Protein AF-A0A1H2SNF2-F1 (afdb_monomer_lite)

Secondary structure (DSSP, 8-state):
-------HHHHHHHHHHHHHHHHHHHHHHHHHHHHHHHHHHHHHHTT--HHHHTTTS-HHHHHHHHHHHTT-

Sequence (72 aa):
MLLSGFNQEIYEKGLREEGWEAGIEEGRENGIKEGDLRAIRNMLDLGLSEEQISQKYSKELVEQVLQETTKI

Structure (mmCIF, N/CA/C/O backbone):
data_AF-A0A1H2SNF2-F1
#
_entry.id   AF-A0A1H2SNF2-F1
#
loop_
_atom_site.group_PDB
_atom_site.id
_atom_site.type_symbol
_atom_site.label_atom_id
_atom_site.label_alt_id
_atom_site.label_comp_id
_atom_site.label_asym_id
_atom_site.label_entity_id
_atom_site.label_seq_id
_atom_site.pdbx_PDB_ins_code
_atom_site.Cartn_x
_atom_site.Cartn_y
_atom_site.Cartn_z
_atom_site.occupancy
_atom_site.B_iso_or_equiv
_atom_site.auth_seq_id
_atom_site.auth_comp_id
_atom_site.auth_asym_id
_atom_site.auth_atom_id
_atom_site.pdbx_PDB_model_num
ATOM 1 N N . MET A 1 1 ? 42.830 12.065 -35.802 1.00 43.53 1 MET A N 1
ATOM 2 C CA . MET A 1 1 ? 42.307 11.101 -34.814 1.00 43.53 1 MET A CA 1
ATOM 3 C C . MET A 1 1 ? 40.857 10.859 -35.203 1.00 43.53 1 MET A C 1
ATOM 5 O O . MET A 1 1 ? 40.069 11.789 -35.113 1.00 43.53 1 MET A O 1
ATOM 9 N N . LEU A 1 2 ? 40.545 9.710 -35.809 1.00 46.25 2 LEU A N 1
ATOM 10 C CA . LEU A 1 2 ? 39.167 9.367 -36.173 1.00 46.25 2 LEU A CA 1
ATOM 11 C C . LEU A 1 2 ? 38.396 9.184 -34.864 1.00 46.25 2 LEU A C 1
ATOM 13 O O . LEU A 1 2 ? 38.663 8.231 -34.137 1.00 46.25 2 LEU A O 1
ATOM 17 N N . LEU A 1 3 ? 37.502 10.121 -34.543 1.00 54.81 3 LEU A N 1
ATOM 18 C CA . LEU A 1 3 ? 36.440 9.886 -33.570 1.00 54.81 3 LEU A CA 1
ATOM 19 C C . LEU A 1 3 ? 35.645 8.698 -34.111 1.00 54.81 3 LEU A C 1
ATOM 21 O O . LEU A 1 3 ? 34.924 8.830 -35.100 1.00 54.81 3 LEU A O 1
ATOM 25 N N . SER A 1 4 ? 35.893 7.522 -33.534 1.00 61.00 4 SER A N 1
ATOM 26 C CA . SER A 1 4 ? 35.154 6.291 -33.788 1.00 61.00 4 SER A CA 1
ATOM 27 C C . SER A 1 4 ? 33.668 6.623 -33.776 1.00 61.00 4 SER A C 1
ATOM 29 O O . SER A 1 4 ? 33.166 7.137 -32.775 1.00 61.00 4 SER A O 1
ATOM 31 N N . GLY A 1 5 ? 33.022 6.424 -34.926 1.00 58.72 5 GLY A N 1
ATOM 32 C CA . GLY A 1 5 ? 31.692 6.935 -35.217 1.00 58.72 5 GLY A CA 1
ATOM 33 C C . GLY A 1 5 ? 30.709 6.616 -34.102 1.00 58.72 5 GLY A C 1
ATOM 34 O O . GLY A 1 5 ? 30.598 5.470 -33.671 1.00 58.72 5 GLY A O 1
ATOM 35 N N . PHE A 1 6 ? 30.004 7.650 -33.652 1.00 61.84 6 PHE A N 1
ATOM 36 C CA . PHE A 1 6 ? 28.783 7.508 -32.881 1.00 61.84 6 PHE A CA 1
ATOM 37 C C . PHE A 1 6 ? 27.874 6.514 -33.613 1.00 61.84 6 PHE A C 1
ATOM 39 O O . PHE A 1 6 ? 27.337 6.816 -34.679 1.00 61.84 6 PHE A O 1
ATOM 46 N N . ASN A 1 7 ? 27.777 5.294 -33.086 1.00 73.19 7 ASN A N 1
ATOM 47 C CA . ASN A 1 7 ? 26.915 4.272 -33.650 1.00 73.19 7 ASN A CA 1
ATOM 48 C C . ASN A 1 7 ? 25.511 4.508 -33.097 1.00 73.19 7 ASN A C 1
ATOM 50 O O . ASN A 1 7 ? 25.141 3.977 -32.050 1.00 73.19 7 ASN A O 1
ATOM 54 N N . GLN A 1 8 ? 24.773 5.372 -33.794 1.00 72.44 8 GLN A N 1
ATOM 55 C CA . GLN A 1 8 ? 23.424 5.800 -33.437 1.00 72.44 8 GLN A CA 1
ATOM 56 C C . GLN A 1 8 ? 22.499 4.612 -33.133 1.00 72.44 8 GLN A C 1
ATOM 58 O O . GLN A 1 8 ? 21.714 4.677 -32.196 1.00 72.44 8 GLN A O 1
ATOM 63 N N . GLU A 1 9 ? 22.653 3.494 -33.846 1.00 72.69 9 GLU A N 1
ATOM 64 C CA . GLU A 1 9 ? 21.855 2.286 -33.625 1.00 72.69 9 GLU A CA 1
ATOM 65 C C . GLU A 1 9 ? 22.128 1.635 -32.256 1.00 72.69 9 GLU A C 1
ATOM 67 O O . GLU A 1 9 ? 21.202 1.157 -31.605 1.00 72.69 9 GLU A O 1
ATOM 72 N N . ILE A 1 10 ? 23.383 1.631 -31.793 1.00 70.62 10 ILE A N 1
ATOM 73 C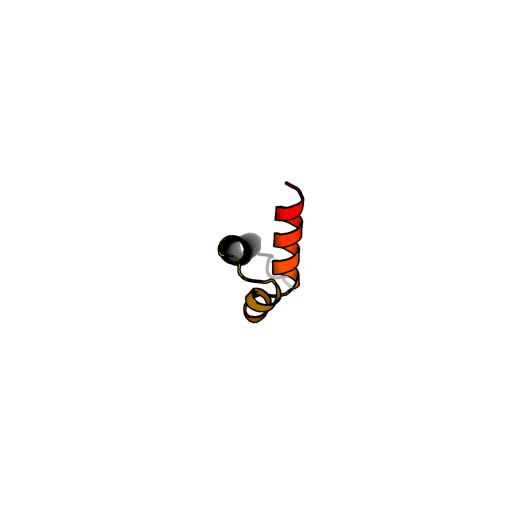 CA . ILE A 1 10 ? 23.740 1.106 -30.463 1.00 70.62 10 ILE A CA 1
ATOM 74 C C . ILE A 1 10 ? 23.197 2.033 -29.370 1.00 70.62 10 ILE A C 1
ATOM 76 O O . ILE A 1 10 ? 22.666 1.555 -28.372 1.00 70.62 10 ILE A O 1
ATOM 80 N N . TYR A 1 11 ? 23.284 3.348 -29.575 1.00 74.00 11 TYR A N 1
ATOM 81 C CA . TYR A 1 11 ? 22.771 4.339 -28.628 1.00 74.00 11 TYR A CA 1
ATOM 82 C C . TYR A 1 11 ? 21.240 4.281 -28.493 1.00 74.00 11 TYR A C 1
ATOM 84 O O . TYR A 1 11 ? 20.712 4.264 -27.385 1.00 74.00 11 TYR A O 1
ATOM 92 N N . GLU A 1 12 ? 20.517 4.181 -29.612 1.00 72.31 12 GLU A N 1
ATOM 93 C CA . GLU A 1 12 ? 19.055 4.053 -29.616 1.00 72.31 12 GLU A CA 1
ATOM 94 C C . GLU A 1 12 ? 18.576 2.725 -29.014 1.00 72.31 12 GLU A C 1
ATOM 96 O O . GLU A 1 12 ? 17.535 2.698 -28.356 1.00 72.31 12 GLU A O 1
ATOM 101 N N . LYS A 1 13 ? 19.320 1.627 -29.213 1.00 73.00 13 LYS A N 1
ATOM 102 C CA . LYS A 1 13 ? 19.034 0.346 -28.548 1.00 73.00 13 LYS A CA 1
ATOM 103 C C . LYS A 1 13 ? 19.222 0.448 -27.036 1.00 73.00 13 LYS A C 1
ATOM 105 O O . LYS A 1 13 ? 18.304 0.069 -26.318 1.00 73.00 13 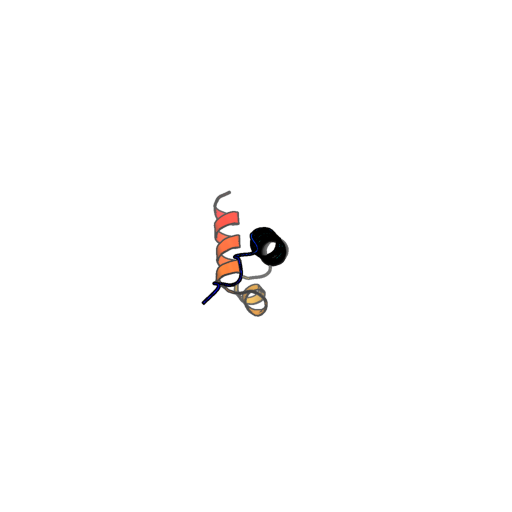LYS A O 1
ATOM 110 N N . GLY A 1 14 ? 20.326 1.041 -26.575 1.00 71.69 14 GLY A N 1
ATOM 111 C CA . GLY A 1 14 ? 20.575 1.262 -25.146 1.00 71.69 14 GLY A CA 1
ATOM 112 C C . GLY A 1 14 ? 19.481 2.099 -24.478 1.00 71.69 14 GLY A C 1
ATOM 113 O O . GLY A 1 14 ? 18.919 1.685 -23.475 1.00 71.69 14 GLY A O 1
ATOM 114 N N . LEU A 1 15 ? 19.074 3.212 -25.099 1.00 72.44 15 LEU A N 1
ATOM 115 C CA . LEU A 1 15 ? 17.970 4.047 -24.603 1.00 72.44 15 LEU A CA 1
ATOM 116 C C . LEU A 1 15 ? 16.630 3.303 -24.515 1.00 72.44 15 LEU A C 1
ATOM 118 O O . LEU A 1 15 ? 15.833 3.553 -23.611 1.00 72.44 15 LEU A O 1
ATOM 122 N N . ARG A 1 16 ? 16.346 2.410 -25.471 1.00 73.81 16 ARG A N 1
ATOM 123 C CA . ARG A 1 16 ? 15.132 1.587 -25.427 1.00 73.81 16 ARG A CA 1
ATOM 124 C C . ARG A 1 16 ? 15.211 0.556 -24.313 1.00 73.81 16 ARG A C 1
ATOM 126 O O . ARG A 1 16 ? 14.231 0.404 -23.601 1.00 73.81 16 ARG A O 1
ATOM 133 N N . GLU A 1 17 ? 16.336 -0.129 -24.159 1.00 75.38 17 GLU A N 1
ATOM 134 C CA . GLU A 1 17 ? 16.529 -1.115 -23.092 1.00 75.38 17 GLU A CA 1
ATOM 135 C C . GLU A 1 17 ? 16.406 -0.460 -21.709 1.00 75.38 17 GLU A C 1
ATOM 137 O O . GLU A 1 17 ? 15.604 -0.918 -20.899 1.00 75.38 17 GLU A O 1
ATOM 142 N N . GLU A 1 18 ? 17.065 0.683 -21.493 1.00 73.06 18 GLU A N 1
ATOM 143 C CA . GLU A 1 18 ? 16.944 1.478 -20.262 1.00 73.06 18 GLU A CA 1
ATOM 144 C C . GLU A 1 18 ? 15.492 1.903 -19.990 1.00 73.06 18 GLU A C 1
ATOM 146 O O . GLU A 1 18 ? 15.003 1.790 -18.867 1.00 73.06 18 GLU A O 1
ATOM 151 N N . GLY A 1 19 ? 14.765 2.352 -21.020 1.00 78.69 19 GLY A N 1
ATOM 152 C CA . GLY A 1 19 ? 13.357 2.729 -20.885 1.00 78.69 19 GLY A CA 1
ATOM 153 C C . GLY A 1 19 ? 12.435 1.550 -20.556 1.00 78.69 19 GLY A C 1
ATOM 154 O O . GLY A 1 19 ? 11.469 1.709 -19.809 1.00 78.69 19 GLY A O 1
ATOM 155 N N . TRP A 1 20 ? 12.723 0.363 -21.091 1.00 77.25 20 TRP A N 1
ATOM 156 C CA . TRP A 1 20 ? 11.970 -0.855 -20.786 1.00 77.25 20 TRP A CA 1
ATOM 157 C C . TRP A 1 20 ? 12.231 -1.340 -19.361 1.00 77.25 20 TRP A C 1
ATOM 159 O O . TRP A 1 20 ? 11.279 -1.673 -18.656 1.00 77.25 20 TRP A O 1
ATOM 169 N N . GLU A 1 21 ? 13.490 -1.350 -18.920 1.00 83.81 21 GLU A N 1
ATOM 170 C CA . GLU A 1 21 ? 13.848 -1.709 -17.545 1.00 83.81 21 GLU A CA 1
ATOM 171 C C . GLU A 1 21 ? 13.237 -0.734 -16.536 1.00 83.81 21 GLU A C 1
ATOM 173 O O . GLU A 1 21 ? 12.612 -1.174 -15.570 1.00 83.81 21 GLU A O 1
ATOM 178 N N . ALA A 1 22 ? 13.320 0.574 -16.800 1.00 83.25 22 ALA A N 1
ATOM 179 C CA . ALA A 1 22 ? 12.696 1.593 -15.959 1.00 83.25 22 ALA A CA 1
ATOM 180 C C . ALA A 1 22 ? 11.173 1.406 -15.861 1.00 83.25 22 ALA A C 1
ATOM 182 O O . ALA A 1 22 ? 10.616 1.469 -14.768 1.00 83.25 22 ALA A O 1
ATOM 183 N N . GLY A 1 23 ? 10.499 1.115 -16.979 1.00 83.81 23 GLY A N 1
ATOM 184 C CA . GLY A 1 23 ? 9.055 0.868 -16.986 1.00 83.81 23 GLY A CA 1
ATOM 185 C C . GLY A 1 23 ? 8.646 -0.407 -16.237 1.00 83.81 23 GLY A C 1
ATOM 186 O O . GLY A 1 23 ? 7.608 -0.429 -15.573 1.00 83.81 23 GLY A O 1
ATOM 187 N N . ILE A 1 24 ? 9.454 -1.470 -16.313 1.00 86.81 24 ILE A N 1
ATOM 188 C CA . ILE A 1 24 ? 9.226 -2.703 -15.544 1.00 86.81 24 ILE A CA 1
ATOM 189 C C . ILE A 1 24 ? 9.392 -2.433 -14.049 1.00 86.81 24 ILE A C 1
ATOM 191 O O . ILE A 1 24 ? 8.556 -2.876 -13.258 1.00 86.81 24 ILE A O 1
ATOM 195 N N . GLU A 1 25 ? 10.439 -1.707 -13.665 1.00 88.12 25 GLU A N 1
ATOM 196 C CA . GLU A 1 25 ? 10.713 -1.399 -12.265 1.00 88.12 25 GLU A CA 1
ATOM 197 C C . GLU A 1 25 ? 9.626 -0.497 -11.670 1.00 88.12 25 GLU A C 1
ATOM 199 O O . GLU A 1 25 ? 9.069 -0.822 -10.622 1.00 88.12 25 GLU A O 1
ATOM 204 N N . GLU A 1 26 ? 9.215 0.549 -12.391 1.00 86.56 26 GLU A N 1
ATOM 205 C CA . GLU A 1 26 ? 8.100 1.412 -11.991 1.00 86.56 26 GLU A CA 1
ATOM 206 C C . GLU A 1 26 ? 6.795 0.610 -11.845 1.00 86.56 26 GLU A C 1
ATOM 208 O O . GLU A 1 26 ? 6.065 0.745 -10.859 1.00 86.56 26 GLU A O 1
ATOM 213 N N . GLY A 1 27 ? 6.498 -0.279 -12.799 1.00 89.00 27 GLY A N 1
ATOM 214 C CA . GLY A 1 27 ? 5.324 -1.149 -12.734 1.00 89.00 27 GLY A CA 1
ATOM 215 C C . GLY A 1 27 ? 5.350 -2.090 -11.527 1.00 89.00 27 GLY A C 1
ATOM 216 O O . GLY A 1 27 ? 4.323 -2.303 -10.875 1.00 89.00 27 GLY A O 1
ATOM 217 N N . ARG A 1 28 ? 6.527 -2.630 -11.196 1.00 89.50 28 ARG A N 1
ATOM 218 C CA . ARG A 1 28 ? 6.742 -3.500 -10.036 1.00 89.50 28 ARG A CA 1
ATOM 219 C C . ARG A 1 28 ? 6.539 -2.739 -8.726 1.00 89.50 28 ARG A C 1
ATOM 221 O O . ARG A 1 28 ? 5.825 -3.233 -7.853 1.00 89.50 28 ARG A O 1
ATOM 228 N N . GLU A 1 29 ? 7.130 -1.554 -8.591 1.00 90.19 29 GLU A N 1
ATOM 229 C CA . GLU A 1 29 ? 6.984 -0.706 -7.402 1.00 90.19 29 GLU A CA 1
ATOM 230 C C . GLU A 1 29 ? 5.530 -0.278 -7.187 1.00 90.19 29 GLU A C 1
ATOM 232 O O . GLU A 1 29 ? 4.990 -0.446 -6.090 1.00 90.19 29 GLU A O 1
ATOM 237 N N . ASN A 1 30 ? 4.859 0.181 -8.247 1.00 88.88 30 ASN A N 1
ATOM 238 C CA . ASN A 1 30 ? 3.447 0.557 -8.192 1.00 88.88 30 ASN A CA 1
ATOM 239 C C . ASN A 1 30 ? 2.552 -0.635 -7.824 1.00 88.88 30 ASN A C 1
ATOM 241 O O . ASN A 1 30 ? 1.638 -0.496 -7.010 1.00 88.88 30 ASN A O 1
ATOM 245 N N . GLY A 1 31 ? 2.829 -1.820 -8.377 1.00 89.75 31 GLY A N 1
ATOM 246 C CA . GLY A 1 31 ? 2.080 -3.039 -8.071 1.00 89.75 31 GLY A CA 1
ATOM 247 C C . GLY A 1 31 ? 2.211 -3.475 -6.610 1.00 89.75 31 GLY A C 1
ATOM 248 O O . GLY A 1 31 ? 1.214 -3.848 -5.989 1.00 89.75 31 GLY A O 1
ATOM 249 N N . ILE A 1 32 ? 3.419 -3.394 -6.043 1.00 91.12 32 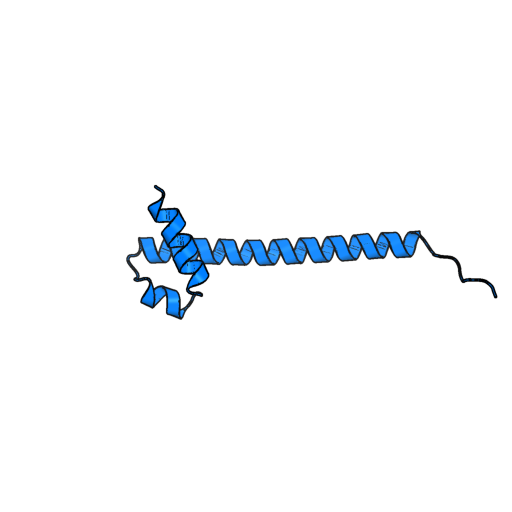ILE A N 1
ATOM 250 C CA . ILE A 1 32 ? 3.654 -3.686 -4.621 1.00 91.12 32 ILE A CA 1
ATOM 251 C C . ILE A 1 32 ? 2.917 -2.670 -3.750 1.00 91.12 32 ILE A C 1
ATOM 253 O O . ILE A 1 32 ? 2.170 -3.068 -2.857 1.00 91.12 32 ILE A O 1
ATOM 257 N N . LYS A 1 33 ? 3.054 -1.374 -4.055 1.00 91.56 33 LYS A N 1
ATOM 258 C CA . LYS A 1 33 ? 2.409 -0.305 -3.289 1.00 91.56 33 LYS A CA 1
ATOM 259 C C . LYS A 1 33 ? 0.886 -0.446 -3.276 1.00 91.56 33 LYS A C 1
ATOM 261 O O . LYS A 1 33 ? 0.279 -0.360 -2.213 1.00 91.56 33 LYS A O 1
ATOM 266 N N . GLU A 1 34 ? 0.258 -0.710 -4.421 1.00 92.19 34 GLU A N 1
ATOM 267 C CA . GLU A 1 34 ? -1.196 -0.914 -4.483 1.00 92.19 34 GLU A CA 1
ATOM 268 C C . GLU A 1 34 ? -1.630 -2.177 -3.719 1.00 92.19 34 GLU A C 1
ATOM 270 O O . GLU A 1 34 ? -2.666 -2.185 -3.048 1.00 92.19 34 GLU A O 1
ATOM 275 N N . GLY A 1 35 ? -0.821 -3.240 -3.774 1.00 94.00 35 GLY A N 1
ATOM 276 C CA . GLY A 1 35 ? -1.032 -4.454 -2.986 1.00 94.00 35 GLY A CA 1
ATOM 277 C C . GLY A 1 35 ? -1.020 -4.184 -1.480 1.00 94.00 35 GLY A C 1
ATOM 278 O O . GLY A 1 35 ? -1.916 -4.645 -0.766 1.00 94.00 35 GLY A O 1
ATOM 279 N N . ASP A 1 36 ? -0.059 -3.389 -1.015 1.00 94.81 36 ASP A N 1
ATOM 280 C CA . ASP A 1 36 ? 0.070 -2.996 0.387 1.00 94.81 36 ASP A CA 1
ATOM 281 C C . ASP A 1 36 ? -1.102 -2.115 0.837 1.00 94.81 36 ASP A C 1
ATOM 283 O O . ASP A 1 36 ? -1.719 -2.399 1.865 1.00 94.81 36 ASP A O 1
ATOM 287 N N . LEU A 1 37 ? -1.493 -1.118 0.036 1.00 94.50 37 LEU A N 1
ATOM 288 C CA . LEU A 1 37 ? -2.660 -0.272 0.320 1.00 94.50 37 LEU A CA 1
ATOM 289 C C . LEU A 1 37 ? -3.946 -1.102 0.426 1.00 94.50 37 LEU A C 1
ATOM 291 O O . LEU A 1 37 ? -4.735 -0.925 1.357 1.00 94.50 37 LEU A O 1
ATOM 295 N N . ARG A 1 38 ? -4.159 -2.055 -0.490 1.00 94.88 38 ARG A N 1
ATOM 296 C CA . ARG A 1 38 ? -5.309 -2.969 -0.429 1.00 94.88 38 ARG A CA 1
ATOM 297 C C . ARG A 1 38 ? -5.269 -3.854 0.819 1.00 94.88 38 ARG A C 1
ATOM 299 O O . ARG A 1 38 ? -6.310 -4.069 1.437 1.00 94.88 38 ARG A O 1
ATOM 306 N N . ALA A 1 39 ? -4.103 -4.375 1.193 1.00 95.62 39 ALA A N 1
ATOM 307 C CA . ALA A 1 39 ? -3.962 -5.188 2.396 1.00 95.62 39 ALA A CA 1
ATOM 308 C C . ALA A 1 39 ? -4.288 -4.385 3.665 1.00 95.62 39 ALA A C 1
ATOM 310 O O . ALA A 1 39 ? -5.010 -4.891 4.523 1.00 95.62 39 ALA A O 1
ATOM 311 N N . ILE A 1 40 ? -3.824 -3.135 3.753 1.00 95.31 40 ILE A N 1
ATOM 312 C CA . ILE A 1 40 ? -4.133 -2.217 4.858 1.00 95.31 40 ILE A CA 1
ATOM 313 C C . ILE A 1 40 ? -5.642 -1.950 4.939 1.00 95.31 40 ILE A C 1
ATOM 315 O O . ILE A 1 40 ? -6.214 -2.109 6.015 1.00 95.31 40 ILE A O 1
ATOM 319 N N . ARG A 1 41 ? -6.306 -1.627 3.816 1.00 94.44 41 ARG A N 1
ATOM 320 C CA . ARG A 1 41 ? -7.774 -1.442 3.767 1.00 94.44 41 ARG A CA 1
ATOM 321 C C . ARG A 1 41 ? -8.509 -2.667 4.312 1.00 94.44 41 ARG A C 1
ATOM 323 O O . ARG A 1 41 ? -9.311 -2.542 5.227 1.00 94.44 41 ARG A O 1
ATOM 330 N N . ASN A 1 42 ? -8.146 -3.861 3.840 1.00 95.19 42 ASN A N 1
ATOM 331 C CA . ASN A 1 42 ? -8.752 -5.104 4.317 1.00 95.19 42 ASN A CA 1
ATOM 332 C C . ASN A 1 42 ? -8.523 -5.335 5.822 1.00 95.19 42 ASN A C 1
ATOM 334 O O . ASN A 1 42 ? -9.392 -5.872 6.498 1.00 95.19 42 ASN A O 1
ATOM 338 N N . MET A 1 43 ? -7.355 -4.971 6.360 1.00 95.31 43 MET A N 1
ATOM 339 C CA . MET A 1 43 ? -7.081 -5.088 7.797 1.00 95.31 43 MET A CA 1
ATOM 340 C C . MET A 1 43 ? -7.931 -4.116 8.622 1.00 95.31 43 MET A C 1
ATOM 342 O O . MET A 1 43 ? -8.452 -4.513 9.664 1.00 95.31 43 MET A O 1
ATOM 346 N N . LEU A 1 44 ? -8.113 -2.882 8.146 1.00 92.88 44 LEU A N 1
ATOM 347 C CA . LEU A 1 44 ? -9.018 -1.911 8.767 1.00 92.88 44 LEU A CA 1
ATOM 348 C C . LEU A 1 44 ? -10.472 -2.400 8.728 1.00 92.88 44 LEU A C 1
ATOM 350 O O . LEU A 1 44 ? -11.152 -2.351 9.749 1.00 92.88 44 LEU A O 1
ATOM 354 N 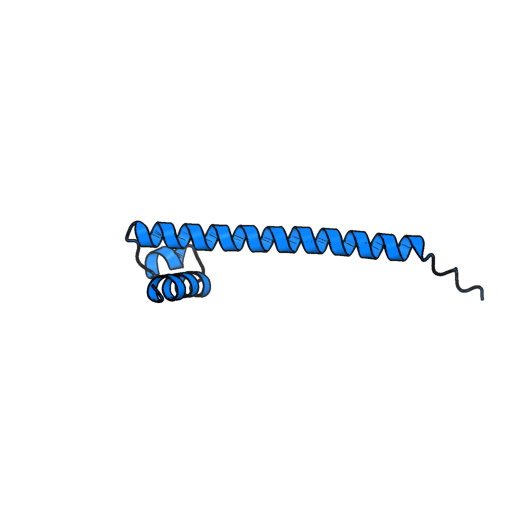N . ASP A 1 45 ? -10.919 -2.959 7.600 1.00 93.25 45 ASP A N 1
ATOM 355 C CA . ASP A 1 45 ? -12.262 -3.540 7.450 1.00 93.25 45 ASP A CA 1
ATOM 356 C C . ASP A 1 45 ? -12.498 -4.732 8.396 1.00 93.25 45 ASP A C 1
ATOM 358 O O . ASP A 1 45 ? -13.614 -4.964 8.861 1.00 93.25 45 ASP A O 1
ATOM 362 N N . LEU A 1 46 ? -11.439 -5.480 8.722 1.00 95.56 46 LEU A N 1
ATOM 363 C CA . LEU A 1 46 ? -11.457 -6.550 9.726 1.00 95.56 46 LEU A CA 1
ATOM 364 C C . LEU A 1 46 ? -11.392 -6.029 11.175 1.00 95.56 46 LEU A C 1
ATOM 366 O O . LEU A 1 46 ? -11.447 -6.830 12.110 1.00 95.56 46 LEU A O 1
ATOM 370 N N . GLY A 1 47 ? -11.290 -4.713 11.375 1.00 94.38 47 GLY A N 1
ATOM 371 C CA . GLY A 1 47 ? -11.296 -4.060 12.682 1.00 94.38 47 GLY A CA 1
ATOM 372 C C . GLY A 1 47 ? -9.938 -3.999 13.383 1.00 94.38 47 GLY A C 1
ATOM 373 O O . GLY A 1 47 ? -9.903 -3.803 14.599 1.00 94.38 47 GLY A O 1
ATOM 374 N N . LEU A 1 48 ? -8.825 -4.186 12.664 1.00 95.56 48 LEU A N 1
ATOM 375 C CA . LEU A 1 48 ? -7.489 -3.994 13.237 1.00 95.56 48 LEU A CA 1
ATOM 376 C C . LEU A 1 48 ? -7.215 -2.502 13.469 1.00 95.56 48 LEU A C 1
ATOM 378 O O . LEU A 1 48 ? -7.635 -1.652 12.685 1.00 95.56 48 LEU A O 1
ATOM 382 N N . SER A 1 49 ? -6.471 -2.186 14.533 1.00 93.56 49 SER A N 1
ATOM 383 C CA . SER A 1 49 ? -6.081 -0.805 14.832 1.00 93.56 49 SER A CA 1
ATOM 384 C C . SER A 1 49 ? -4.886 -0.336 14.000 1.00 93.56 49 SER A C 1
ATOM 386 O O . SER A 1 49 ? -4.067 -1.137 13.539 1.00 93.56 49 SER A O 1
ATOM 388 N N . GLU A 1 50 ? -4.739 0.984 13.882 1.00 91.88 50 GLU A N 1
ATOM 389 C CA . GLU A 1 50 ? -3.578 1.626 13.259 1.00 91.88 50 GLU A CA 1
ATOM 390 C C . GLU A 1 50 ? -2.255 1.123 13.860 1.00 91.88 50 GLU A C 1
ATOM 392 O O . GLU A 1 50 ? -1.343 0.765 13.112 1.00 91.88 50 GLU A O 1
ATOM 397 N N . GLU A 1 51 ? -2.153 1.005 15.191 1.00 93.50 51 GLU A N 1
ATOM 398 C CA . GLU A 1 51 ? -0.967 0.451 15.854 1.00 93.50 51 GLU A CA 1
ATOM 399 C C . GLU A 1 51 ? -0.636 -0.975 15.407 1.00 93.50 51 GLU A C 1
ATOM 401 O O . GLU A 1 51 ? 0.539 -1.290 15.232 1.00 93.50 51 GLU A O 1
ATOM 406 N N . GLN A 1 52 ? -1.635 -1.847 15.231 1.00 94.00 52 GLN A N 1
ATOM 407 C CA . GLN A 1 52 ? -1.407 -3.237 14.822 1.00 94.00 52 GLN A CA 1
ATOM 408 C C . GLN A 1 52 ? -0.920 -3.315 13.375 1.00 94.00 52 GLN A C 1
ATOM 410 O O . GLN A 1 52 ? 0.005 -4.066 13.067 1.00 94.00 52 GLN A O 1
ATOM 415 N N . ILE A 1 53 ? -1.513 -2.516 12.490 1.00 94.81 53 ILE A N 1
ATOM 416 C CA . ILE A 1 53 ? -1.139 -2.478 11.074 1.00 94.81 53 ILE A CA 1
ATOM 417 C C . ILE A 1 53 ? 0.254 -1.851 10.908 1.00 94.81 53 ILE A C 1
ATOM 419 O O . ILE A 1 53 ? 1.069 -2.360 10.134 1.00 94.81 53 ILE A O 1
ATOM 423 N N . SER A 1 54 ? 0.574 -0.829 11.707 1.00 93.69 54 SER A N 1
ATOM 424 C CA . SER A 1 54 ? 1.875 -0.143 11.721 1.00 93.69 54 SER A CA 1
ATOM 425 C C . SER A 1 54 ? 3.045 -1.016 12.199 1.00 93.69 54 SER A C 1
ATOM 427 O O . SER A 1 54 ? 4.200 -0.614 12.085 1.00 93.69 54 SER A O 1
ATOM 429 N N . GLN A 1 55 ? 2.784 -2.217 12.733 1.00 94.38 55 GLN A N 1
ATOM 430 C CA . GLN A 1 55 ? 3.838 -3.208 12.997 1.00 94.38 55 GLN A CA 1
ATOM 431 C C . GLN A 1 55 ? 4.340 -3.881 11.715 1.00 94.38 55 GLN A C 1
ATOM 433 O O . GLN A 1 55 ? 5.462 -4.384 11.687 1.00 94.38 55 GLN A O 1
ATOM 438 N N . LYS A 1 56 ? 3.505 -3.926 10.669 1.00 94.00 56 LYS A N 1
ATOM 439 C CA . LYS A 1 56 ? 3.804 -4.596 9.398 1.00 94.00 56 LYS A CA 1
ATOM 440 C C . LYS A 1 56 ? 4.015 -3.614 8.246 1.00 94.00 56 LYS A C 1
ATOM 442 O O . LYS A 1 56 ? 4.813 -3.901 7.359 1.00 94.00 56 LYS A O 1
ATOM 447 N N . TYR A 1 57 ? 3.319 -2.482 8.265 1.00 94.12 57 TYR A N 1
ATOM 448 C CA . TYR A 1 57 ? 3.374 -1.453 7.229 1.00 94.12 57 TYR A CA 1
ATOM 449 C C . TYR A 1 57 ? 3.899 -0.133 7.790 1.00 94.12 57 TYR A C 1
ATOM 451 O O . TYR A 1 57 ? 3.818 0.118 8.991 1.00 94.12 57 TYR A O 1
ATOM 459 N N . SER A 1 58 ? 4.452 0.721 6.925 1.00 92.75 58 SER A N 1
ATOM 460 C CA . SER A 1 58 ? 4.901 2.050 7.342 1.00 92.75 58 SER A CA 1
ATOM 461 C C . SER A 1 58 ? 3.712 2.924 7.744 1.00 92.75 58 SER A C 1
ATOM 463 O O . SER A 1 58 ? 2.638 2.842 7.146 1.00 92.75 58 SER A O 1
ATOM 465 N N . LYS A 1 59 ? 3.923 3.809 8.726 1.00 92.50 59 LYS A N 1
ATOM 466 C CA . LYS A 1 59 ? 2.895 4.765 9.164 1.00 92.50 59 LYS A CA 1
ATOM 467 C C . LYS A 1 59 ? 2.358 5.612 8.013 1.00 92.50 59 LYS A C 1
ATOM 469 O O . LYS A 1 59 ? 1.158 5.800 7.920 1.00 92.50 59 LYS A O 1
ATOM 474 N N . GLU A 1 60 ? 3.225 6.033 7.094 1.00 92.19 60 GLU A N 1
ATOM 475 C CA . GLU A 1 60 ? 2.841 6.813 5.910 1.00 92.19 60 GLU A CA 1
ATOM 476 C C . GLU A 1 60 ? 1.805 6.092 5.035 1.00 92.19 60 GLU A C 1
ATOM 478 O O . GLU A 1 60 ? 0.840 6.711 4.595 1.00 92.19 60 GLU A O 1
ATOM 483 N N . LEU A 1 61 ? 1.964 4.782 4.805 1.00 91.50 61 LEU A N 1
ATOM 484 C CA . LEU A 1 61 ? 0.997 4.003 4.024 1.00 91.50 61 LEU A CA 1
ATOM 485 C C . LEU A 1 61 ? -0.324 3.824 4.774 1.00 91.50 61 LEU A C 1
ATOM 487 O O . LEU A 1 61 ? -1.391 3.882 4.162 1.00 91.50 61 LEU A O 1
ATOM 491 N N . VAL A 1 62 ? -0.264 3.618 6.091 1.00 93.12 62 VAL A N 1
ATOM 492 C CA . VAL A 1 62 ? -1.467 3.473 6.918 1.00 93.12 62 VAL A CA 1
ATOM 493 C C . VAL A 1 62 ? -2.245 4.790 6.972 1.00 93.12 62 VAL A C 1
ATOM 495 O O . VAL A 1 62 ? -3.447 4.796 6.712 1.00 93.12 62 VAL A O 1
ATOM 498 N N . GLU A 1 63 ? -1.562 5.913 7.201 1.00 93.00 63 GLU A N 1
ATOM 499 C CA . GLU A 1 63 ? -2.148 7.256 7.161 1.00 93.00 63 GLU A CA 1
ATOM 500 C C . GLU A 1 63 ? -2.746 7.578 5.789 1.00 93.00 63 GLU A C 1
ATOM 502 O 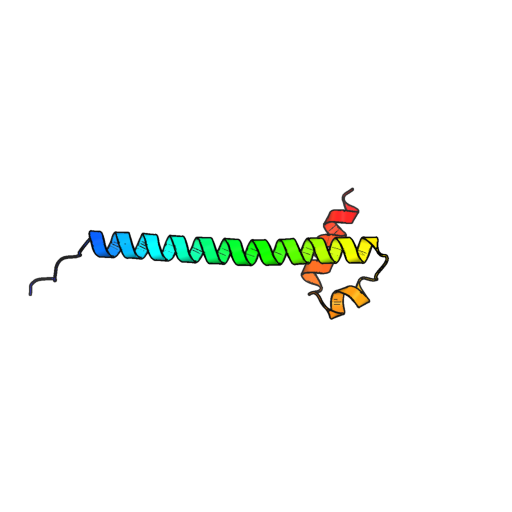O . GLU A 1 63 ? -3.847 8.127 5.721 1.00 93.00 63 GLU A O 1
ATOM 507 N N . GLN A 1 64 ? -2.068 7.207 4.695 1.00 92.69 64 GLN A N 1
ATO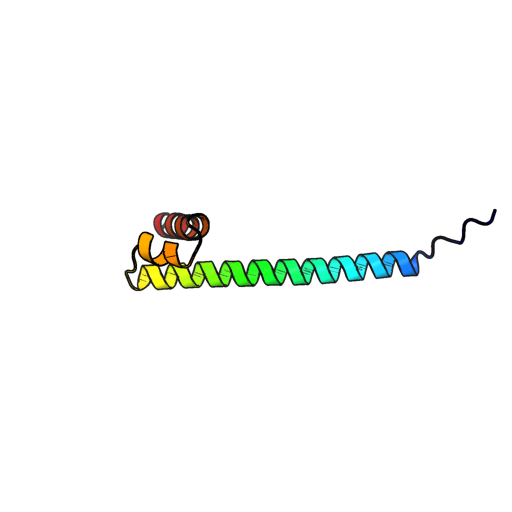M 508 C CA . GLN A 1 64 ? -2.597 7.397 3.344 1.00 92.69 64 GLN A CA 1
ATOM 509 C C . GLN A 1 64 ? -3.963 6.711 3.191 1.00 92.69 64 GLN A C 1
ATOM 511 O O . GLN A 1 64 ? -4.922 7.343 2.745 1.00 92.69 64 GLN A O 1
ATOM 516 N N . VAL A 1 65 ? -4.073 5.443 3.600 1.00 92.50 65 VAL A N 1
ATOM 517 C CA . VAL A 1 65 ? -5.340 4.705 3.520 1.00 92.50 65 VAL A CA 1
ATOM 518 C C . VAL A 1 65 ? -6.410 5.338 4.408 1.00 92.50 65 VAL A C 1
ATOM 520 O O . VAL A 1 65 ? -7.533 5.529 3.949 1.00 92.50 65 VAL A O 1
ATOM 523 N N . LEU A 1 66 ? -6.071 5.714 5.644 1.00 89.69 66 LEU A N 1
ATOM 524 C CA . LEU A 1 66 ? -7.014 6.348 6.571 1.00 89.69 66 LEU A CA 1
ATOM 525 C C . LEU A 1 66 ? -7.559 7.678 6.024 1.00 89.69 66 LEU A C 1
ATOM 527 O O . LEU A 1 66 ? -8.751 7.973 6.153 1.00 89.69 66 LEU A O 1
ATOM 531 N N . GLN A 1 67 ? -6.714 8.483 5.375 1.00 89.94 67 GLN A N 1
ATOM 532 C CA . GLN A 1 67 ? -7.137 9.725 4.725 1.00 89.94 67 GLN A CA 1
ATOM 533 C C . GLN A 1 67 ? -8.048 9.481 3.518 1.00 89.94 67 GLN A C 1
ATOM 535 O O . GLN A 1 67 ? -8.933 10.294 3.252 1.00 89.94 67 GLN A O 1
ATOM 540 N N . GLU A 1 68 ? -7.844 8.393 2.777 1.00 85.56 68 GLU A N 1
ATOM 541 C CA . GLU A 1 68 ? -8.706 8.011 1.656 1.00 85.56 68 GLU A CA 1
ATOM 542 C C . GLU A 1 68 ? -10.073 7.509 2.139 1.00 85.56 68 GLU A C 1
ATOM 544 O O . GLU A 1 68 ? -11.094 7.922 1.591 1.00 85.56 68 GLU A O 1
ATOM 549 N N . THR A 1 69 ? -10.118 6.687 3.194 1.00 75.94 69 THR A N 1
ATOM 550 C CA . THR A 1 69 ? -11.376 6.148 3.741 1.00 75.94 69 THR A CA 1
ATOM 551 C C . THR A 1 69 ? -12.227 7.203 4.444 1.00 75.94 69 THR A C 1
ATOM 553 O O . THR A 1 69 ? -13.445 7.091 4.448 1.00 75.94 69 THR A O 1
ATOM 556 N N . THR A 1 70 ? -11.610 8.243 5.017 1.00 70.69 70 THR A N 1
ATOM 557 C CA . THR A 1 70 ? -12.321 9.319 5.744 1.00 70.69 70 THR A CA 1
ATOM 558 C C . THR A 1 70 ? -12.924 10.382 4.812 1.00 70.69 70 THR A C 1
ATOM 560 O O . THR A 1 70 ? -13.731 11.202 5.240 1.00 70.69 70 THR A O 1
ATOM 563 N N . LYS A 1 71 ? -12.535 10.407 3.530 1.00 61.44 71 LYS A N 1
ATOM 564 C CA . LYS A 1 71 ? -13.076 11.349 2.529 1.00 61.44 71 LYS A CA 1
ATOM 565 C C . LYS A 1 71 ? -14.412 10.904 1.915 1.00 61.44 71 LYS A C 1
ATOM 567 O O . LYS A 1 71 ? -14.931 11.623 1.061 1.00 61.44 71 LYS A O 1
ATOM 572 N N . ILE A 1 72 ? -14.935 9.746 2.318 1.00 51.69 72 ILE A N 1
ATOM 573 C CA . ILE A 1 72 ? -16.222 9.177 1.888 1.00 51.69 72 ILE A CA 1
ATOM 574 C C . ILE A 1 72 ? -17.264 9.450 2.971 1.00 51.69 72 ILE A C 1
ATOM 576 O O . ILE A 1 72 ? -18.383 9.869 2.601 1.00 51.69 72 ILE A O 1
#

pLDDT: mean 83.7, std 13.13, range [43.53, 95.62]

Radius of gyration: 21.74 Å; chains: 1; bounding box: 58×18×52 Å

Foldseek 3Di:
DPPPDPPVVVVVVVVVVVVVVVVVVVVVVVVVLVVLLVVLVVCVVVVDDLVVSCVPDPNVSNVVSVVVVVVD